Protein AF-A0A4S5CMF4-F1 (afdb_monomer)

Structure (mmCIF, N/CA/C/O backbone):
data_AF-A0A4S5CMF4-F1
#
_entry.id   AF-A0A4S5CMF4-F1
#
loop_
_atom_site.group_PDB
_atom_site.id
_atom_site.type_symbol
_atom_site.label_atom_id
_atom_site.label_alt_id
_atom_site.label_comp_id
_atom_site.label_asym_id
_atom_site.label_entity_id
_atom_site.label_seq_id
_atom_site.pdbx_PDB_ins_code
_atom_site.Cartn_x
_atom_site.Cartn_y
_atom_site.Cartn_z
_atom_site.occupancy
_atom_site.B_iso_or_equiv
_atom_site.auth_seq_id
_atom_site.auth_comp_id
_atom_site.auth_asym_id
_atom_site.auth_atom_id
_atom_site.pdbx_PDB_model_num
ATOM 1 N N . MET A 1 1 ? 9.004 -5.427 -16.435 1.00 72.88 1 MET A N 1
ATOM 2 C CA . MET A 1 1 ? 7.533 -5.291 -16.383 1.00 72.88 1 MET A CA 1
ATOM 3 C C . MET A 1 1 ? 7.120 -4.168 -17.318 1.00 72.88 1 MET A C 1
ATOM 5 O O . MET A 1 1 ? 7.788 -3.143 -17.353 1.00 72.88 1 MET A O 1
ATOM 9 N N . THR A 1 2 ? 6.084 -4.371 -18.118 1.00 82.75 2 THR A N 1
ATOM 10 C CA . THR A 1 2 ? 5.591 -3.387 -19.086 1.00 82.75 2 THR A CA 1
ATOM 11 C C . THR A 1 2 ? 4.594 -2.428 -18.433 1.00 82.75 2 THR A C 1
ATOM 13 O O . THR A 1 2 ? 3.875 -2.786 -17.501 1.00 82.75 2 THR A O 1
ATOM 16 N N . ASN A 1 3 ? 4.491 -1.202 -18.953 1.00 85.25 3 ASN A N 1
ATOM 17 C CA . ASN A 1 3 ? 3.524 -0.218 -18.453 1.00 85.25 3 ASN A CA 1
ATOM 18 C C . ASN A 1 3 ? 2.066 -0.721 -18.554 1.00 85.25 3 ASN A C 1
ATOM 20 O O . ASN A 1 3 ? 1.229 -0.403 -17.714 1.00 85.25 3 ASN A O 1
ATOM 24 N N . ARG A 1 4 ? 1.766 -1.563 -19.551 1.00 90.25 4 ARG A N 1
ATOM 25 C CA . ARG A 1 4 ? 0.441 -2.166 -19.749 1.00 90.25 4 ARG A CA 1
ATOM 26 C C . ARG A 1 4 ? 0.045 -3.101 -18.603 1.00 90.25 4 ARG A C 1
ATOM 28 O O . ARG A 1 4 ? -1.108 -3.079 -18.184 1.00 90.25 4 ARG A O 1
ATOM 35 N N . GLU A 1 5 ? 0.986 -3.884 -18.081 1.00 91.38 5 GLU A N 1
ATOM 36 C CA . GLU A 1 5 ? 0.747 -4.773 -16.935 1.00 91.38 5 GLU A CA 1
ATOM 37 C C . GLU A 1 5 ? 0.446 -3.965 -15.666 1.00 91.38 5 GLU A C 1
ATOM 39 O O . GLU A 1 5 ? -0.519 -4.260 -14.962 1.00 91.38 5 GLU A O 1
ATOM 44 N N . LEU A 1 6 ? 1.206 -2.889 -15.423 1.00 91.44 6 LEU A N 1
ATOM 45 C CA . LEU A 1 6 ? 0.980 -1.983 -14.292 1.00 91.44 6 LEU A CA 1
ATOM 46 C C . LEU A 1 6 ? -0.398 -1.314 -14.365 1.00 91.44 6 LEU A C 1
ATOM 48 O O . LEU A 1 6 ? -1.101 -1.235 -13.356 1.00 91.44 6 LEU A O 1
ATOM 52 N N . ILE A 1 7 ? -0.808 -0.865 -15.555 1.00 92.75 7 ILE A N 1
ATOM 53 C CA . ILE A 1 7 ? -2.148 -0.306 -15.783 1.00 92.75 7 ILE A CA 1
ATOM 54 C C . ILE A 1 7 ? -3.219 -1.358 -15.477 1.00 92.75 7 ILE A C 1
ATOM 56 O O . ILE A 1 7 ? -4.158 -1.055 -14.744 1.00 92.75 7 ILE A O 1
ATOM 60 N N . GLY A 1 8 ? -3.054 -2.596 -15.952 1.00 95.44 8 GLY A N 1
ATOM 61 C CA . GLY A 1 8 ? -3.995 -3.685 -15.674 1.00 95.44 8 GLY A CA 1
ATOM 62 C C . GLY A 1 8 ? -4.152 -3.972 -14.176 1.00 95.44 8 GLY A C 1
ATOM 63 O O . GLY A 1 8 ? -5.273 -4.060 -13.676 1.00 95.44 8 GLY A O 1
ATOM 64 N N . MET A 1 9 ? -3.044 -4.029 -13.429 1.00 94.75 9 MET A N 1
ATOM 65 C CA . MET A 1 9 ? -3.080 -4.189 -11.968 1.00 94.75 9 MET A CA 1
ATOM 66 C C . MET A 1 9 ? -3.767 -3.011 -11.270 1.00 94.75 9 MET A C 1
ATOM 68 O O . MET A 1 9 ? -4.488 -3.217 -10.294 1.00 94.75 9 MET A O 1
ATOM 72 N N . THR A 1 10 ? -3.550 -1.791 -11.767 1.00 94.31 10 THR A N 1
ATOM 73 C CA . THR A 1 10 ? -4.139 -0.556 -11.226 1.00 94.31 10 THR A CA 1
ATOM 74 C C . THR A 1 10 ? -5.649 -0.503 -11.460 1.00 94.31 10 THR A C 1
ATOM 76 O O . THR A 1 10 ? -6.390 -0.096 -10.570 1.00 94.31 10 THR A O 1
ATOM 79 N N . GLN A 1 11 ? -6.112 -0.910 -12.644 1.00 95.38 11 GLN A N 1
ATOM 80 C CA . GLN A 1 11 ? -7.527 -0.878 -13.029 1.00 95.38 11 GLN A CA 1
ATOM 81 C C . GLN A 1 11 ? -8.363 -1.959 -12.339 1.00 95.38 11 GLN A C 1
ATOM 83 O O . GLN A 1 11 ? -9.562 -1.765 -12.147 1.00 95.38 11 GLN A O 1
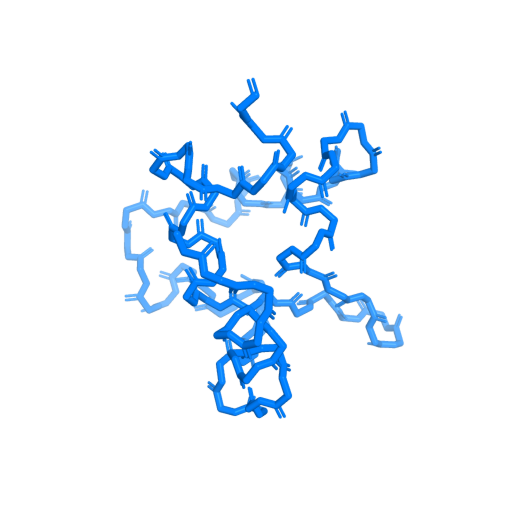ATOM 88 N N . ASN A 1 12 ? -7.751 -3.082 -11.956 1.00 96.88 12 ASN A N 1
ATOM 89 C CA . ASN A 1 12 ? -8.453 -4.128 -11.226 1.00 96.88 12 ASN A CA 1
ATOM 90 C C . ASN A 1 12 ? -8.766 -3.672 -9.788 1.00 96.88 12 ASN A C 1
ATOM 92 O O . ASN A 1 12 ? -7.868 -3.553 -8.953 1.00 96.88 12 ASN A O 1
ATOM 96 N N . LEU A 1 13 ? -10.049 -3.442 -9.500 1.00 95.94 13 LEU A N 1
ATOM 97 C CA . LEU A 1 13 ? -10.535 -2.975 -8.200 1.00 95.94 13 LEU A CA 1
ATOM 98 C C . LEU A 1 13 ? -10.306 -3.984 -7.067 1.00 95.94 13 LEU A C 1
ATOM 100 O O . LEU A 1 13 ? -10.088 -3.557 -5.935 1.00 95.94 13 LEU A O 1
ATOM 104 N N . ASP A 1 14 ? -10.255 -5.284 -7.364 1.00 97.00 14 ASP A N 1
ATOM 105 C CA . ASP A 1 14 ? -10.021 -6.334 -6.360 1.00 97.00 14 ASP A CA 1
ATOM 106 C C . ASP A 1 14 ? -8.622 -6.240 -5.733 1.00 97.00 14 ASP A C 1
ATOM 108 O O . ASP A 1 14 ? -8.387 -6.707 -4.619 1.00 97.00 14 ASP A O 1
ATOM 112 N N . ASN A 1 15 ? -7.686 -5.577 -6.417 1.00 97.56 15 ASN A N 1
ATOM 113 C CA . ASN A 1 15 ? -6.341 -5.339 -5.904 1.00 97.56 15 ASN A CA 1
ATOM 114 C C . ASN A 1 15 ? -6.289 -4.241 -4.833 1.00 97.56 15 ASN A C 1
ATOM 116 O O . ASN A 1 15 ? -5.261 -4.098 -4.168 1.00 97.56 15 ASN A O 1
ATOM 120 N N . TRP A 1 16 ? -7.345 -3.437 -4.680 1.00 97.81 16 TRP A N 1
ATOM 121 C CA . TRP A 1 16 ? -7.352 -2.263 -3.813 1.00 97.81 16 TRP A CA 1
ATOM 122 C C . TRP A 1 16 ? -7.941 -2.573 -2.447 1.00 97.81 16 TRP A C 1
ATOM 124 O O . TRP A 1 16 ? -9.152 -2.646 -2.250 1.00 97.81 16 TRP A O 1
ATOM 134 N N . VAL A 1 17 ? -7.061 -2.652 -1.456 1.00 97.75 17 VAL A N 1
ATOM 135 C CA . VAL A 1 17 ? -7.435 -2.948 -0.077 1.00 97.75 17 VAL A CA 1
ATOM 136 C C . VAL A 1 17 ? -7.238 -1.705 0.787 1.00 97.75 17 VAL A C 1
ATOM 138 O O . VAL A 1 17 ? -6.218 -1.021 0.670 1.00 97.75 17 VAL A O 1
ATOM 141 N N . PRO A 1 18 ? -8.167 -1.385 1.701 1.00 97.62 18 PRO A N 1
ATOM 142 C CA . PRO A 1 18 ? -7.924 -0.373 2.713 1.00 97.62 18 PRO A CA 1
ATOM 143 C C . PRO A 1 18 ? -6.636 -0.626 3.499 1.00 97.62 18 PRO A C 1
ATOM 145 O O . PRO A 1 18 ? -6.451 -1.712 4.045 1.00 97.62 18 PRO A O 1
ATOM 148 N N . MET A 1 19 ? -5.797 0.396 3.677 1.00 97.06 19 MET A N 1
ATOM 149 C CA . MET A 1 19 ? -4.544 0.260 4.436 1.00 97.06 19 MET A CA 1
ATOM 150 C C . MET A 1 19 ? -4.782 -0.312 5.843 1.00 97.06 19 MET A C 1
ATOM 152 O O . MET A 1 19 ? -4.027 -1.160 6.308 1.00 97.06 19 MET A O 1
ATOM 156 N N . SER A 1 20 ? -5.890 0.072 6.489 1.00 96.31 20 SER A N 1
ATOM 157 C CA . SER A 1 20 ? -6.272 -0.438 7.811 1.00 96.31 20 SER A CA 1
ATOM 158 C C . SER A 1 20 ? -6.583 -1.938 7.857 1.00 96.31 20 SER A C 1
ATOM 160 O O . SER A 1 20 ? -6.563 -2.516 8.938 1.00 96.31 20 SER A O 1
ATOM 162 N N . GLN A 1 21 ? -6.868 -2.573 6.717 1.00 97.06 21 GLN A N 1
ATOM 163 C CA . GLN A 1 21 ? -7.117 -4.013 6.617 1.00 97.06 21 GLN A CA 1
ATOM 164 C C . GLN A 1 21 ? -5.855 -4.813 6.275 1.00 97.06 21 GLN A C 1
ATOM 166 O O . GLN A 1 21 ? -5.832 -6.015 6.523 1.00 97.06 21 GLN A O 1
ATOM 171 N N . LEU A 1 22 ? -4.788 -4.178 5.774 1.00 96.38 22 LEU A N 1
ATOM 172 C CA . LEU A 1 22 ? -3.542 -4.874 5.434 1.00 96.38 22 LEU A CA 1
ATOM 173 C C . LEU A 1 22 ? -2.960 -5.694 6.599 1.00 96.38 22 LEU A C 1
ATOM 175 O O . LEU A 1 22 ? -2.631 -6.847 6.348 1.00 96.38 22 LEU A O 1
ATOM 179 N N . PRO A 1 23 ? -2.906 -5.215 7.862 1.00 96.38 23 PRO A N 1
ATOM 180 C CA . PRO A 1 23 ? -2.427 -6.029 8.991 1.00 96.38 23 PRO A CA 1
ATOM 181 C C . PRO A 1 23 ? -3.293 -7.262 9.290 1.00 96.38 23 PRO A C 1
ATOM 183 O O . PRO A 1 23 ? -2.871 -8.187 9.987 1.00 96.38 23 PRO A O 1
ATOM 186 N N . ASN A 1 24 ? -4.536 -7.292 8.801 1.00 96.38 24 ASN A N 1
ATOM 187 C CA . ASN A 1 24 ? -5.399 -8.460 8.946 1.00 96.38 24 ASN A CA 1
ATOM 188 C C . ASN A 1 24 ? -5.071 -9.541 7.917 1.00 96.38 24 ASN A C 1
ATOM 190 O O . ASN A 1 24 ? -5.169 -10.717 8.253 1.00 96.38 24 ASN A O 1
ATOM 194 N N . ILE A 1 25 ? -4.637 -9.135 6.724 1.00 96.00 25 ILE A N 1
ATOM 195 C CA . ILE A 1 25 ? -4.306 -10.016 5.598 1.00 96.00 25 ILE A CA 1
ATOM 196 C C . ILE A 1 25 ? -2.832 -10.450 5.658 1.00 96.00 25 ILE A C 1
ATOM 198 O O . ILE A 1 25 ? -2.516 -11.621 5.490 1.00 96.00 25 ILE A O 1
ATOM 202 N N . TYR A 1 26 ? -1.933 -9.510 5.953 1.00 95.88 26 TYR A N 1
ATOM 203 C CA . TYR A 1 26 ? -0.480 -9.663 5.919 1.00 95.88 26 TYR A CA 1
ATOM 204 C C . TYR A 1 26 ? 0.116 -9.373 7.301 1.00 95.88 26 TYR A C 1
ATOM 206 O O . TYR A 1 26 ? 0.448 -8.233 7.637 1.00 95.88 26 TYR A O 1
ATOM 214 N N . LYS A 1 27 ? 0.235 -10.421 8.123 1.00 94.00 27 LYS A N 1
ATOM 215 C CA . LYS A 1 27 ? 0.612 -10.333 9.547 1.00 94.00 27 LYS A CA 1
ATOM 216 C C . LYS A 1 27 ? 2.042 -9.856 9.800 1.00 94.00 27 LYS A C 1
ATOM 218 O O . LYS A 1 27 ? 2.338 -9.414 10.905 1.00 94.00 27 LYS A O 1
ATOM 223 N N . GLN A 1 28 ? 2.906 -9.892 8.788 1.00 95.31 28 GLN A N 1
ATOM 224 C CA . GLN A 1 28 ? 4.255 -9.332 8.857 1.00 95.31 28 GLN A CA 1
ATOM 225 C C . GLN A 1 28 ? 4.269 -7.799 8.984 1.00 95.31 28 GLN A C 1
ATOM 227 O O . GLN A 1 28 ? 5.293 -7.225 9.351 1.00 95.31 28 GLN A O 1
ATOM 232 N N . PHE A 1 29 ? 3.154 -7.120 8.689 1.00 95.75 29 PHE A N 1
ATOM 233 C CA . PHE A 1 29 ? 3.060 -5.667 8.768 1.00 95.75 29 PHE A CA 1
ATOM 234 C C . PHE A 1 29 ? 2.196 -5.209 9.946 1.00 95.75 29 PHE A C 1
ATOM 236 O O . PHE A 1 29 ? 1.022 -5.557 10.063 1.00 95.75 29 PHE A O 1
ATOM 243 N N . GLY A 1 30 ? 2.762 -4.343 10.789 1.00 96.88 30 GLY A N 1
ATOM 244 C CA . GLY A 1 30 ? 2.019 -3.632 11.828 1.00 96.88 30 GLY A CA 1
ATOM 245 C C . GLY A 1 30 ? 1.269 -2.413 11.281 1.00 96.88 30 GLY A C 1
ATOM 246 O O . GLY A 1 30 ? 1.752 -1.721 10.382 1.00 96.88 30 GLY A O 1
ATOM 247 N N . TYR A 1 31 ? 0.107 -2.097 11.867 1.00 96.19 31 TYR A N 1
ATOM 248 C CA . TYR A 1 31 ? -0.694 -0.928 11.471 1.00 96.19 31 TYR A CA 1
ATOM 249 C C . TYR A 1 31 ? 0.079 0.392 11.599 1.00 96.19 31 TYR A C 1
ATOM 251 O O . TYR A 1 31 ? 0.052 1.213 10.686 1.00 96.19 31 TYR A O 1
ATOM 259 N N . SER A 1 32 ? 0.785 0.600 12.715 1.00 96.12 32 SER A N 1
ATOM 260 C CA . SER A 1 32 ? 1.585 1.808 12.954 1.00 96.12 32 SER A CA 1
ATOM 261 C C . SER A 1 32 ? 2.688 1.974 11.906 1.00 96.12 32 SER A C 1
ATOM 263 O O . SER A 1 32 ? 2.855 3.065 11.366 1.00 96.12 32 SER A O 1
ATOM 265 N N . THR A 1 33 ? 3.381 0.886 11.561 1.00 95.31 33 THR A N 1
ATOM 266 C CA . THR A 1 33 ? 4.417 0.867 10.522 1.00 95.31 33 THR A CA 1
ATOM 267 C C . THR A 1 33 ? 3.849 1.257 9.162 1.00 95.31 33 THR A C 1
ATOM 269 O O . THR A 1 33 ? 4.382 2.159 8.517 1.00 95.31 33 THR A O 1
ATOM 272 N N . LEU A 1 34 ? 2.736 0.643 8.744 1.00 96.25 34 LEU A N 1
ATOM 273 C CA . LEU A 1 34 ? 2.079 0.984 7.478 1.00 96.25 34 LEU A CA 1
ATOM 274 C C . LEU A 1 34 ? 1.563 2.424 7.476 1.00 96.25 34 LEU A C 1
ATOM 276 O O . LEU A 1 34 ? 1.749 3.141 6.496 1.00 96.25 34 LEU A O 1
ATOM 280 N N . LYS A 1 35 ? 0.965 2.886 8.579 1.00 95.38 35 LYS A N 1
ATOM 281 C CA . LYS A 1 35 ? 0.491 4.267 8.709 1.00 95.38 35 LYS A CA 1
ATOM 282 C C . LYS A 1 35 ? 1.634 5.261 8.506 1.00 95.38 35 LYS A C 1
ATOM 284 O O . LYS A 1 35 ? 1.479 6.194 7.725 1.00 95.38 35 LYS A O 1
ATOM 289 N N . THR A 1 36 ? 2.773 5.054 9.162 1.00 95.06 36 THR A N 1
ATOM 290 C CA . THR A 1 36 ? 3.957 5.912 9.000 1.00 95.06 36 THR A CA 1
ATOM 291 C C . THR A 1 36 ? 4.513 5.844 7.579 1.00 95.06 36 THR A C 1
ATOM 293 O O . THR A 1 36 ? 4.843 6.879 7.002 1.00 95.06 36 THR A O 1
ATOM 296 N N . LEU A 1 37 ? 4.576 4.646 6.989 1.00 95.12 37 LEU A N 1
ATOM 297 C CA . LEU A 1 37 ? 5.051 4.437 5.622 1.00 95.12 37 LEU A CA 1
ATOM 298 C C . LEU A 1 37 ? 4.217 5.228 4.606 1.00 95.12 37 LEU A C 1
ATOM 300 O O . LEU A 1 37 ? 4.759 6.000 3.817 1.00 95.12 37 LEU A O 1
ATOM 304 N N . PHE A 1 38 ? 2.895 5.072 4.661 1.00 95.44 38 PHE A N 1
ATOM 305 C CA . PHE A 1 38 ? 1.971 5.715 3.732 1.00 95.44 38 PHE A CA 1
ATOM 306 C C . PHE A 1 38 ? 1.669 7.182 4.062 1.00 95.44 38 PHE A C 1
ATOM 308 O O . PHE A 1 38 ? 1.112 7.898 3.227 1.00 95.44 38 PHE A O 1
ATOM 315 N N . TRP A 1 39 ? 2.042 7.661 5.251 1.00 92.94 39 TRP A N 1
ATOM 316 C CA . TRP A 1 39 ? 2.041 9.092 5.554 1.00 92.94 39 TRP A CA 1
ATOM 317 C C . TRP A 1 39 ? 3.069 9.834 4.693 1.00 92.94 39 TRP A C 1
ATOM 319 O O . TRP A 1 39 ? 2.766 10.890 4.149 1.00 92.94 39 TRP A O 1
ATOM 329 N N . LYS A 1 40 ? 4.242 9.225 4.485 1.00 90.94 40 LYS A N 1
ATOM 330 C CA . LYS A 1 40 ? 5.344 9.767 3.672 1.00 90.94 40 LYS A CA 1
ATOM 331 C C . LYS A 1 40 ? 5.295 9.348 2.199 1.00 90.94 40 LYS A C 1
ATOM 333 O O . LYS A 1 40 ? 6.290 9.453 1.490 1.00 90.94 40 LYS A O 1
ATOM 338 N N . ARG A 1 41 ? 4.155 8.846 1.714 1.00 91.19 41 ARG A N 1
ATOM 339 C CA . ARG A 1 41 ? 4.025 8.332 0.336 1.00 91.19 41 ARG A CA 1
ATOM 340 C C . ARG A 1 41 ? 4.359 9.372 -0.742 1.00 91.19 41 ARG A C 1
ATOM 342 O O . ARG A 1 41 ? 4.950 9.011 -1.748 1.00 91.19 41 ARG A O 1
ATOM 349 N N . ALA A 1 42 ? 4.077 10.653 -0.494 1.00 87.88 42 ALA A N 1
ATOM 350 C CA . ALA A 1 42 ? 4.374 11.733 -1.435 1.00 87.88 42 ALA A CA 1
ATOM 351 C C . ALA A 1 42 ? 5.886 11.959 -1.622 1.00 87.88 42 ALA A C 1
ATOM 353 O O . ALA A 1 42 ? 6.316 12.421 -2.671 1.00 87.88 42 ALA A O 1
ATOM 354 N N . GLU A 1 43 ? 6.698 11.590 -0.627 1.00 90.06 43 GLU A N 1
ATOM 355 C CA . GLU A 1 43 ? 8.163 11.659 -0.691 1.00 90.06 43 GLU A CA 1
ATOM 356 C C . GLU A 1 43 ? 8.761 10.469 -1.467 1.00 90.06 43 GLU A C 1
ATOM 358 O O . GLU A 1 43 ? 9.965 10.418 -1.705 1.00 90.06 43 GLU A O 1
ATOM 363 N N . ARG A 1 44 ? 7.941 9.470 -1.825 1.00 87.81 44 ARG A N 1
ATOM 364 C CA . ARG A 1 44 ? 8.374 8.192 -2.403 1.00 87.81 44 ARG A CA 1
ATOM 365 C C . ARG A 1 44 ? 7.495 7.852 -3.615 1.00 87.81 44 ARG A C 1
ATOM 367 O O . ARG A 1 44 ? 6.481 7.177 -3.438 1.00 87.81 44 ARG A O 1
ATOM 374 N N . PRO A 1 45 ? 7.876 8.250 -4.844 1.00 83.50 45 PRO A N 1
ATOM 375 C CA . PRO A 1 45 ? 7.026 8.133 -6.035 1.00 83.50 45 PRO A CA 1
ATOM 376 C C . PRO A 1 45 ? 6.387 6.746 -6.251 1.00 83.50 45 PRO A C 1
ATOM 378 O O . PRO A 1 45 ? 5.199 6.652 -6.556 1.00 83.50 45 PRO A O 1
ATOM 381 N N . GLY A 1 46 ? 7.124 5.658 -5.990 1.00 89.12 46 GLY A N 1
ATOM 382 C CA . GLY A 1 46 ? 6.583 4.296 -6.077 1.00 89.12 46 GLY A CA 1
ATOM 383 C C . GLY A 1 46 ? 5.474 3.983 -5.056 1.00 89.12 46 GLY A C 1
ATOM 384 O O . GLY A 1 46 ? 4.526 3.274 -5.379 1.00 89.12 46 GLY A O 1
ATOM 385 N N . LEU A 1 47 ? 5.520 4.552 -3.847 1.00 91.19 47 LEU A N 1
ATOM 386 C CA . LEU A 1 47 ? 4.473 4.389 -2.825 1.00 91.19 47 LEU A CA 1
ATOM 387 C C . 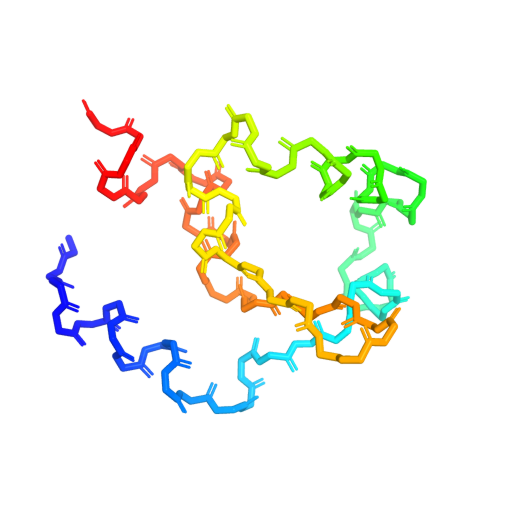LEU A 1 47 ? 3.203 5.176 -3.160 1.00 91.19 47 LEU A C 1
ATOM 389 O O . LEU A 1 47 ? 2.101 4.693 -2.886 1.00 91.19 47 LEU A O 1
ATOM 393 N N . GLU A 1 48 ? 3.345 6.360 -3.760 1.00 91.38 48 GLU A N 1
ATOM 394 C CA . GLU A 1 48 ? 2.201 7.123 -4.269 1.00 91.38 48 GLU A CA 1
ATOM 395 C C . GLU A 1 48 ? 1.501 6.349 -5.395 1.00 91.38 48 GLU A C 1
ATOM 397 O O . GLU A 1 48 ? 0.280 6.250 -5.389 1.00 91.38 48 GLU A O 1
ATOM 402 N N . ARG A 1 49 ? 2.244 5.685 -6.295 1.00 91.69 49 ARG A N 1
ATOM 403 C CA . ARG A 1 49 ? 1.650 4.807 -7.324 1.00 91.69 49 ARG A CA 1
ATOM 404 C C . ARG A 1 49 ? 0.847 3.650 -6.720 1.00 91.69 49 ARG A C 1
ATOM 406 O O . ARG A 1 49 ? -0.205 3.288 -7.240 1.00 91.69 49 ARG A O 1
ATOM 413 N N . CYS A 1 50 ? 1.333 3.066 -5.627 1.00 95.06 50 CYS A N 1
ATOM 414 C CA . CYS A 1 50 ? 0.68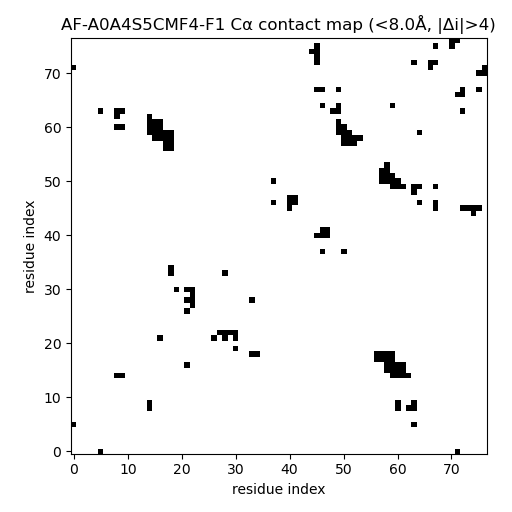0 1.932 -4.975 1.00 95.06 50 CYS A CA 1
ATOM 415 C C . CYS A 1 50 ? -0.561 2.314 -4.166 1.00 95.06 50 CYS A C 1
ATOM 417 O O . CYS A 1 50 ? -1.232 1.417 -3.662 1.00 95.06 50 CYS A O 1
ATOM 419 N N . SER A 1 51 ? -0.848 3.599 -3.945 1.00 95.94 51 SER A N 1
ATOM 420 C CA . SER A 1 51 ? -1.882 4.002 -2.993 1.00 95.94 51 SER A CA 1
ATOM 421 C C . SER A 1 51 ? -2.746 5.154 -3.485 1.00 95.94 51 SER A C 1
ATOM 423 O O . SER A 1 51 ? -2.354 5.970 -4.311 1.00 95.94 51 SER A O 1
ATOM 425 N N . ARG A 1 52 ? -3.982 5.217 -2.988 1.00 95.69 52 ARG A N 1
ATOM 426 C CA . ARG A 1 52 ? -4.919 6.279 -3.346 1.00 95.69 52 ARG A CA 1
ATOM 427 C C . ARG A 1 52 ? -5.791 6.646 -2.162 1.00 95.69 52 ARG A C 1
ATOM 429 O O . ARG A 1 52 ? -6.332 5.778 -1.477 1.00 95.69 52 ARG A O 1
ATOM 436 N N . LEU A 1 53 ? -5.932 7.946 -1.920 1.00 95.25 53 LEU A N 1
ATOM 437 C CA . LEU A 1 53 ? -6.881 8.465 -0.945 1.00 95.25 53 LEU A CA 1
ATOM 438 C C . LEU A 1 53 ? -8.253 8.611 -1.614 1.00 95.25 53 LEU A C 1
ATOM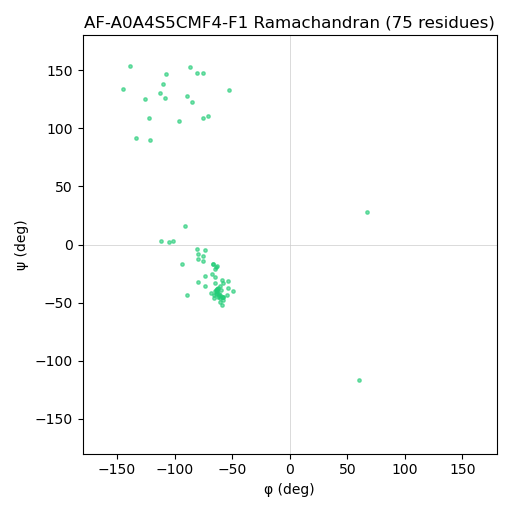 440 O O . LEU A 1 53 ? -8.379 9.310 -2.617 1.00 95.25 53 LEU A O 1
ATOM 444 N N . VAL A 1 54 ? -9.271 7.962 -1.052 1.00 95.06 54 VAL A N 1
ATOM 445 C CA . VAL A 1 54 ? -10.670 8.070 -1.486 1.00 95.06 54 VAL A CA 1
ATOM 446 C C . VAL A 1 54 ? -11.487 8.550 -0.288 1.00 95.06 54 VAL A C 1
ATOM 448 O O . VAL A 1 54 ? -11.640 7.844 0.714 1.00 95.06 54 VAL A O 1
ATOM 451 N N . GLY A 1 55 ? -11.945 9.802 -0.344 1.00 94.81 55 GLY A N 1
ATOM 452 C CA . GLY A 1 55 ? -12.511 10.489 0.817 1.00 94.81 55 GLY A CA 1
ATOM 453 C C . GLY A 1 55 ? -11.483 10.599 1.950 1.00 94.81 55 GLY A C 1
ATOM 454 O O . GLY A 1 55 ? -10.441 11.226 1.791 1.00 94.81 55 GLY A O 1
ATOM 455 N N . LYS A 1 56 ? -11.765 9.969 3.097 1.00 93.50 56 LYS A N 1
ATOM 456 C CA . LYS A 1 56 ? -10.865 9.935 4.270 1.00 93.50 56 LYS A CA 1
ATOM 457 C C . LYS A 1 56 ? -10.088 8.621 4.411 1.00 93.50 56 LYS A C 1
ATOM 459 O O . LYS A 1 56 ? -9.386 8.433 5.403 1.00 93.50 56 LYS A O 1
ATOM 464 N N . ARG A 1 57 ? -10.238 7.686 3.468 1.00 95.88 57 ARG A N 1
ATOM 465 C CA . ARG A 1 57 ? -9.678 6.334 3.574 1.00 95.88 57 ARG A CA 1
ATOM 466 C C . ARG A 1 57 ? -8.589 6.124 2.533 1.00 95.88 57 ARG A C 1
ATOM 468 O O . ARG A 1 57 ? -8.781 6.413 1.356 1.00 95.88 57 ARG A O 1
ATOM 475 N N . LEU A 1 58 ? -7.445 5.620 2.983 1.00 96.94 58 LEU A N 1
ATOM 476 C CA . LEU A 1 58 ? -6.346 5.252 2.101 1.00 96.94 58 LEU A CA 1
ATOM 477 C C . LEU A 1 58 ? -6.502 3.797 1.658 1.00 96.94 58 LEU A C 1
ATOM 479 O O . LEU A 1 58 ? -6.629 2.901 2.498 1.00 96.94 58 LEU A O 1
ATOM 483 N N . TYR A 1 59 ? -6.455 3.588 0.351 1.00 97.94 59 TYR A N 1
ATOM 484 C CA . TYR A 1 59 ? -6.431 2.285 -0.293 1.00 97.94 59 TYR A CA 1
ATOM 485 C C . TYR A 1 59 ? -5.043 2.016 -0.855 1.00 97.94 59 TYR A C 1
ATOM 487 O O . TYR A 1 59 ? -4.347 2.938 -1.279 1.00 97.94 59 TYR A O 1
ATOM 495 N N . VAL A 1 60 ? -4.653 0.749 -0.847 1.00 97.88 60 VAL A N 1
ATOM 496 C CA . VAL A 1 60 ? -3.365 0.266 -1.327 1.00 97.88 60 VAL A CA 1
ATOM 497 C C . VAL A 1 60 ? -3.631 -0.822 -2.352 1.00 97.88 60 VAL A C 1
ATOM 499 O O . VAL A 1 60 ? -4.334 -1.789 -2.062 1.00 97.88 60 VAL A O 1
ATOM 502 N N . ASN A 1 61 ? -3.068 -0.656 -3.541 1.00 98.00 61 ASN A N 1
ATOM 503 C CA . ASN A 1 61 ?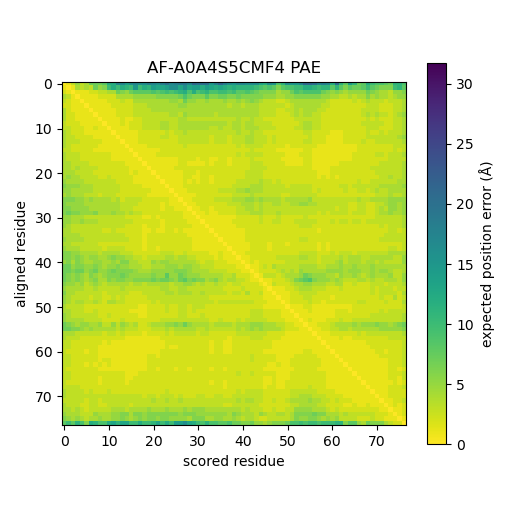 -3.020 -1.690 -4.552 1.00 98.00 61 ASN A CA 1
ATOM 504 C C . ASN A 1 61 ? -1.961 -2.721 -4.144 1.00 98.00 61 ASN A C 1
ATOM 506 O O . ASN A 1 61 ? -0.763 -2.432 -4.135 1.00 98.00 61 ASN A O 1
ATOM 510 N N . VAL A 1 62 ? -2.411 -3.905 -3.740 1.00 97.56 62 VAL A N 1
ATOM 511 C CA . VAL A 1 62 ? -1.559 -4.898 -3.080 1.00 97.56 62 VAL A CA 1
ATOM 512 C C . VAL A 1 62 ? -0.460 -5.453 -3.998 1.00 97.56 62 VAL A C 1
ATOM 514 O O . VAL A 1 62 ? 0.692 -5.472 -3.559 1.00 97.56 62 VAL A O 1
ATOM 517 N N . PRO A 1 63 ? -0.736 -5.851 -5.258 1.00 96.88 63 PRO A N 1
ATOM 518 C CA . PRO A 1 63 ? 0.316 -6.277 -6.181 1.00 96.88 63 PRO A CA 1
ATOM 519 C C . PRO A 1 63 ? 1.375 -5.198 -6.417 1.00 96.88 63 PRO A C 1
ATOM 521 O O . PRO A 1 63 ? 2.568 -5.484 -6.332 1.00 96.88 63 PRO A O 1
ATOM 524 N N . LEU A 1 64 ? 0.956 -3.947 -6.643 1.00 96.56 64 LEU A N 1
ATOM 525 C CA . LEU A 1 64 ? 1.894 -2.837 -6.830 1.00 96.56 64 LEU A CA 1
ATOM 526 C C . LEU A 1 64 ? 2.731 -2.590 -5.573 1.00 96.56 64 LEU A C 1
ATOM 528 O O . LEU A 1 64 ? 3.938 -2.387 -5.678 1.00 96.56 64 LEU A O 1
ATOM 532 N N . PHE A 1 65 ? 2.128 -2.676 -4.384 1.00 96.62 65 PHE A N 1
ATOM 533 C CA . PHE A 1 65 ? 2.864 -2.562 -3.125 1.00 96.62 65 PHE A CA 1
ATOM 534 C C . PHE A 1 65 ? 3.903 -3.682 -2.958 1.00 96.62 65 PHE A C 1
ATOM 536 O O . PHE A 1 65 ? 5.015 -3.422 -2.500 1.00 96.62 65 PHE A O 1
ATOM 543 N N . GLY A 1 66 ? 3.586 -4.906 -3.387 1.00 95.75 66 GLY A N 1
ATOM 544 C CA . GLY A 1 66 ? 4.546 -6.010 -3.447 1.00 95.75 66 GLY A CA 1
ATOM 545 C C . GLY A 1 66 ? 5.717 -5.724 -4.392 1.00 95.75 66 GLY A C 1
ATOM 546 O O . GLY A 1 66 ? 6.872 -5.932 -4.022 1.00 95.75 66 GLY A O 1
ATOM 547 N N . LEU A 1 67 ? 5.441 -5.176 -5.579 1.00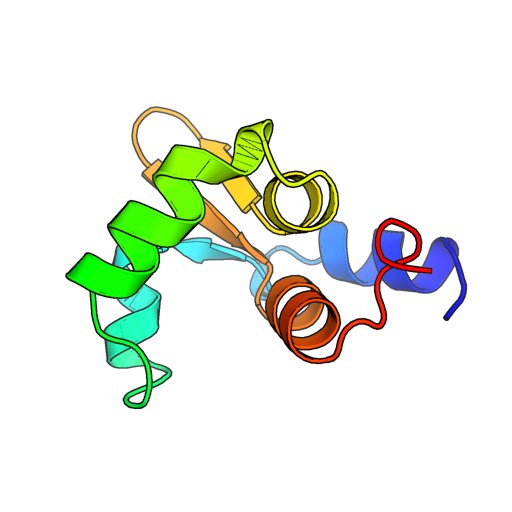 95.00 67 LEU A N 1
ATOM 548 C CA . LEU A 1 67 ? 6.484 -4.748 -6.518 1.00 95.00 67 LEU A CA 1
ATOM 549 C C . LEU A 1 67 ? 7.345 -3.623 -5.942 1.00 95.00 67 LEU A C 1
ATOM 551 O O . LEU A 1 67 ? 8.560 -3.636 -6.131 1.00 95.00 67 LEU A O 1
ATOM 555 N N . TRP A 1 68 ? 6.740 -2.691 -5.203 1.00 95.25 68 TRP A N 1
ATOM 556 C CA . TRP A 1 68 ? 7.472 -1.625 -4.528 1.00 95.25 68 TRP A CA 1
ATOM 557 C C . TRP A 1 68 ? 8.444 -2.170 -3.475 1.00 95.25 68 TRP A C 1
ATOM 559 O O . TRP A 1 68 ? 9.608 -1.766 -3.432 1.00 95.25 68 TRP A O 1
ATOM 569 N N . LEU A 1 69 ? 7.989 -3.127 -2.658 1.00 94.62 69 LEU A N 1
ATOM 570 C CA . LEU A 1 69 ? 8.833 -3.817 -1.676 1.00 94.62 69 LEU A CA 1
A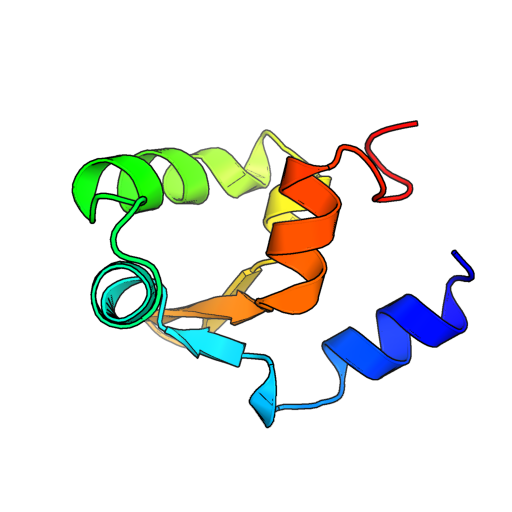TOM 571 C C . LEU A 1 69 ? 9.997 -4.563 -2.340 1.00 94.62 69 LEU A C 1
ATOM 573 O O . LEU A 1 69 ? 11.090 -4.604 -1.783 1.00 94.62 69 LEU A O 1
ATOM 577 N N . ALA A 1 70 ? 9.771 -5.123 -3.528 1.00 94.19 70 ALA A N 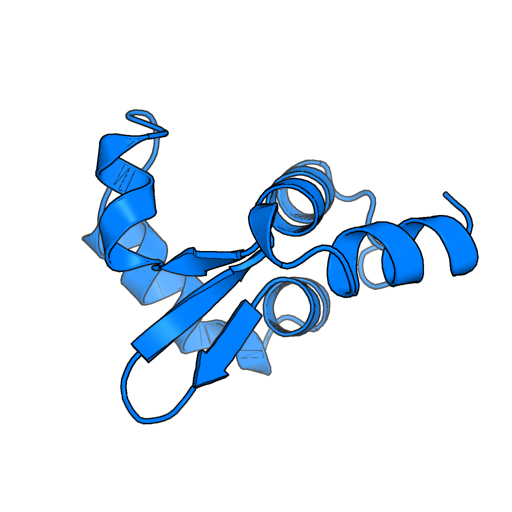1
ATOM 578 C CA . ALA A 1 70 ? 10.786 -5.821 -4.312 1.00 94.19 70 ALA A CA 1
ATOM 579 C C . ALA A 1 70 ? 11.712 -4.883 -5.116 1.00 94.19 70 ALA A C 1
ATOM 581 O O . ALA A 1 70 ? 12.623 -5.366 -5.792 1.00 94.19 70 ALA A O 1
ATOM 582 N N . GLY A 1 71 ? 11.476 -3.565 -5.094 1.00 92.94 71 GLY A N 1
ATOM 583 C CA . GLY A 1 71 ? 12.239 -2.600 -5.892 1.00 92.94 71 GLY A CA 1
ATOM 584 C C . GLY A 1 71 ? 12.019 -2.735 -7.402 1.00 92.94 71 GLY A C 1
ATOM 585 O O . GLY A 1 71 ? 12.924 -2.453 -8.177 1.00 92.94 71 GLY A O 1
ATOM 586 N N . GLN A 1 72 ? 10.850 -3.223 -7.827 1.00 92.25 72 GLN A N 1
ATOM 587 C CA . GLN A 1 72 ? 10.557 -3.567 -9.227 1.00 92.25 72 GLN A CA 1
ATOM 588 C C . GLN A 1 72 ? 9.658 -2.552 -9.941 1.00 92.25 72 GLN A C 1
ATOM 590 O O . GLN A 1 72 ? 9.290 -2.762 -11.099 1.00 92.25 72 GLN A O 1
ATOM 595 N N . LEU A 1 73 ? 9.265 -1.468 -9.268 1.00 92.44 73 LEU A N 1
ATOM 596 C CA . LEU A 1 73 ? 8.542 -0.391 -9.935 1.00 92.44 73 LEU A CA 1
ATOM 597 C C . LEU A 1 73 ? 9.495 0.452 -10.796 1.00 92.44 73 LEU A C 1
ATOM 599 O O . LEU A 1 73 ? 10.646 0.640 -10.402 1.00 92.44 73 LEU A O 1
ATOM 603 N N . PRO A 1 74 ? 9.022 1.009 -11.928 1.00 89.81 74 PRO A N 1
ATOM 604 C CA . PRO A 1 74 ? 9.837 1.874 -12.781 1.00 89.81 74 PRO A CA 1
ATOM 605 C C . PRO A 1 74 ? 10.476 3.056 -12.042 1.00 89.81 74 PRO A C 1
ATOM 607 O O . PRO A 1 74 ? 11.563 3.474 -12.401 1.00 89.81 74 PRO A O 1
ATOM 610 N N . GLU A 1 75 ? 9.831 3.584 -10.998 1.00 87.50 75 GLU A N 1
ATOM 611 C CA . GLU A 1 75 ? 10.351 4.694 -10.188 1.00 87.50 75 GLU A CA 1
ATOM 612 C C . GLU A 1 75 ? 11.500 4.317 -9.237 1.00 87.50 75 GLU A C 1
ATOM 614 O O . GLU A 1 75 ? 12.002 5.184 -8.522 1.00 87.50 75 GLU A O 1
ATOM 619 N N . GLN A 1 76 ? 11.857 3.034 -9.145 1.00 87.31 76 GLN A N 1
ATOM 620 C CA . GLN A 1 76 ? 12.911 2.520 -8.261 1.00 87.31 76 GLN A CA 1
ATOM 621 C C . GLN A 1 76 ? 14.136 1.995 -9.024 1.00 87.31 76 GLN A C 1
ATOM 623 O O . GLN A 1 76 ? 15.054 1.478 -8.385 1.00 87.31 76 GLN A O 1
AT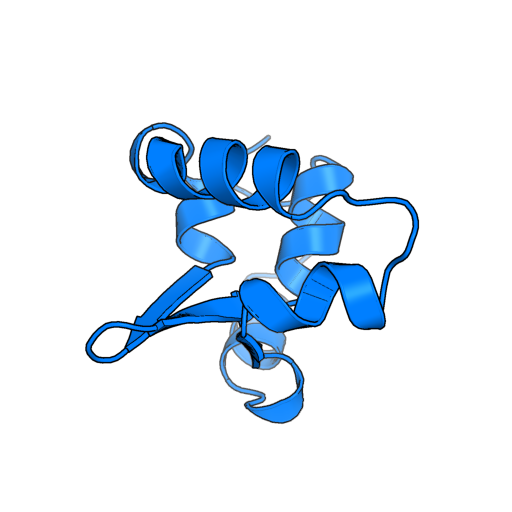OM 628 N N . GLN A 1 77 ? 14.134 2.112 -10.355 1.00 77.56 77 GLN A N 1
ATOM 629 C CA . GLN A 1 77 ? 15.263 1.820 -11.242 1.00 77.56 77 GLN A CA 1
ATOM 630 C C . GLN A 1 77 ? 15.970 3.117 -11.629 1.00 77.56 77 GLN A C 1
ATOM 632 O O . GLN A 1 77 ? 17.215 3.079 -11.725 1.00 77.56 77 GLN A O 1
#

Secondary structure (DSSP, 8-state):
--HHHHHHHHH-GGGEEEGGGHHHH-TTS-HHHHHHHHHTGGGSHHHHHTEEEETTEEEEEHHHHHHHHTT-SGGG-

pLDDT: mean 93.6, std 4.54, range [72.88, 98.0]

Organism: Aeromonas veronii (NCBI:txid654)

Mean predicted aligned error: 2.92 Å

Sequence (77 aa):
MTNRELIGMTQNLDNWVPMSQLPNIYKQFGYSTLKTLFWKRAERPGLERCSRLVGKRLYVNVPLFGLWLAGQLPEQQ

Foldseek 3Di:
DDPVVLVVLVPPPVQKDWLCCCCVVPVVDDSVRSVVVLVCQVVPVLSVSQWDDDPNIIIGRNVSVVCVVVLNDPSSD

Nearest PDB structures (foldseek):
  4hqe-assembly1_A  TM=4.861E-01  e=1.757E+00  Staphylococcus aureus
  4a5n-assembly2_D  TM=4.117E-01  e=1.144E+00  Bacillus subtilis
  2hzt-assembly1_B  TM=4.381E-01  e=2.699E+00  Bacillus subtilis
  7bzg-assembly3_J  TM=4.170E-01  e=2.112E+00  Bacillus subtilis subsp. subtilis str. 168
  1wq2-assembly1_A  TM=4.120E-01  e=2.699E+00  Nitratidesulfovibrio vulgaris

Radius of gyration: 11.89 Å; Cα contacts (8 Å, |Δi|>4): 83; chains: 1; bounding box: 28×22×33 Å

Solvent-accessible surface area (backbone atoms only — not comparable to full-atom values): 4522 Å² total; per-residue (Å²): 137,55,72,68,57,54,49,52,58,67,69,40,65,91,38,51,41,48,56,89,51,43,41,77,77,42,75,92,42,53,64,69,59,51,50,57,55,63,68,50,14,85,84,33,69,52,51,41,72,18,38,48,77,56,91,94,43,51,30,28,31,50,68,51,43,52,33,46,76,68,52,67,37,82,79,64,112